Protein AF-A0A2T4H0Y8-F1 (afdb_monomer)

Structure (mmCIF, N/CA/C/O backbone):
data_AF-A0A2T4H0Y8-F1
#
_entry.id   AF-A0A2T4H0Y8-F1
#
loop_
_atom_site.group_PDB
_atom_site.id
_atom_site.type_symbol
_atom_site.label_atom_id
_atom_site.label_alt_id
_atom_site.label_comp_id
_atom_site.label_asym_id
_atom_site.label_entity_id
_atom_site.label_seq_id
_atom_site.pdbx_PDB_ins_code
_atom_site.Cartn_x
_atom_site.Cartn_y
_atom_site.Cartn_z
_atom_site.occupancy
_atom_site.B_iso_or_equiv
_atom_site.auth_seq_id
_atom_site.auth_comp_id
_atom_site.auth_asym_id
_atom_site.auth_atom_id
_atom_site.pdbx_PDB_model_num
ATOM 1 N N . MET A 1 1 ? 7.818 4.164 44.389 1.00 41.69 1 MET A N 1
ATOM 2 C CA . MET A 1 1 ? 7.082 3.560 43.259 1.00 41.69 1 MET A CA 1
ATOM 3 C C . MET A 1 1 ? 6.136 4.620 42.720 1.00 41.69 1 MET A C 1
ATOM 5 O O . MET A 1 1 ? 5.140 4.908 43.368 1.00 41.69 1 MET A O 1
ATOM 9 N N . GLY A 1 2 ? 6.519 5.313 41.645 1.00 45.88 2 GLY A N 1
ATOM 10 C CA . GLY A 1 2 ? 5.686 6.365 41.057 1.00 45.88 2 GLY A CA 1
ATOM 11 C C . GLY A 1 2 ? 4.469 5.745 40.381 1.00 45.88 2 GLY A C 1
ATOM 12 O O . GLY A 1 2 ? 4.620 4.777 39.638 1.00 45.88 2 GLY A O 1
ATOM 13 N N . ALA A 1 3 ? 3.278 6.266 40.668 1.00 56.03 3 ALA A N 1
ATOM 14 C CA . ALA A 1 3 ? 2.069 5.882 39.960 1.00 56.03 3 ALA A CA 1
ATOM 15 C C . ALA A 1 3 ? 2.272 6.167 38.467 1.00 56.03 3 ALA A C 1
ATOM 17 O O . ALA A 1 3 ? 2.502 7.310 38.069 1.00 56.03 3 ALA A O 1
ATOM 18 N N . ILE A 1 4 ? 2.233 5.118 37.647 1.00 61.09 4 ILE A N 1
ATOM 19 C CA . ILE A 1 4 ? 2.130 5.257 36.199 1.00 61.09 4 ILE A CA 1
ATOM 20 C C . ILE A 1 4 ? 0.728 5.811 35.965 1.00 61.09 4 ILE A C 1
ATOM 22 O O . ILE A 1 4 ? -0.255 5.076 36.023 1.00 61.09 4 ILE A O 1
ATOM 26 N N . PHE A 1 5 ? 0.616 7.126 35.807 1.00 58.59 5 PHE A N 1
ATOM 27 C CA . PHE A 1 5 ? -0.639 7.735 35.405 1.00 58.59 5 PHE A CA 1
ATOM 28 C C . PHE A 1 5 ? -0.897 7.337 33.953 1.00 58.59 5 PHE A C 1
ATOM 30 O O . PHE A 1 5 ? -0.255 7.842 33.033 1.00 58.59 5 PHE A O 1
ATOM 37 N N . ASP A 1 6 ? -1.828 6.408 33.757 1.00 67.25 6 ASP A N 1
ATOM 38 C CA . ASP A 1 6 ? -2.374 6.058 32.451 1.00 67.25 6 ASP A CA 1
ATOM 39 C C . ASP A 1 6 ? -3.293 7.185 31.953 1.00 67.25 6 ASP A C 1
ATOM 41 O O . ASP A 1 6 ? -4.518 7.095 31.926 1.00 67.25 6 ASP A O 1
ATOM 45 N N . VAL A 1 7 ? -2.679 8.314 31.604 1.00 65.38 7 VAL A N 1
ATOM 46 C CA . VAL A 1 7 ? -3.365 9.454 30.981 1.00 65.38 7 VAL A CA 1
ATOM 47 C C . VAL A 1 7 ? -3.701 9.185 29.509 1.00 65.38 7 VAL A C 1
ATOM 49 O O . VAL A 1 7 ? -4.411 9.971 28.886 1.00 65.38 7 VAL A O 1
ATOM 52 N N . GLY A 1 8 ? -3.173 8.097 28.938 1.00 74.38 8 GLY A N 1
ATOM 53 C CA . GLY A 1 8 ? -3.221 7.808 27.509 1.00 74.38 8 GLY A CA 1
ATOM 54 C C . GLY A 1 8 ? -4.394 6.930 27.085 1.00 74.38 8 GLY A C 1
ATOM 55 O O . GLY A 1 8 ? -4.950 7.175 26.015 1.00 74.38 8 GLY A O 1
ATOM 56 N N . SER A 1 9 ? -4.798 5.946 27.892 1.00 78.94 9 SER A N 1
ATOM 57 C CA . SER A 1 9 ? -5.834 4.972 27.507 1.00 78.94 9 SER A CA 1
ATOM 58 C C . SER A 1 9 ? -7.204 5.596 27.238 1.00 78.94 9 SER A C 1
ATOM 60 O O . SER A 1 9 ? -7.913 5.156 26.337 1.00 78.94 9 SER A O 1
ATOM 62 N N . ASN A 1 10 ? -7.542 6.682 27.938 1.00 85.88 10 ASN A N 1
ATOM 63 C CA . ASN A 1 10 ? -8.785 7.436 27.737 1.00 85.88 10 ASN A CA 1
ATOM 64 C C . ASN A 1 10 ? -8.719 8.442 26.568 1.00 85.88 10 ASN A C 1
ATOM 66 O O . ASN A 1 10 ? -9.665 9.197 26.332 1.00 85.88 10 ASN A O 1
ATOM 70 N N . SER A 1 11 ? -7.602 8.500 25.836 1.00 94.44 11 SER A N 1
ATOM 71 C CA . SER A 1 11 ? -7.446 9.391 24.686 1.00 94.44 11 SER A CA 1
ATOM 72 C C . SER A 1 11 ? -8.374 9.005 23.534 1.00 94.44 11 SER A C 1
ATOM 74 O O . SER A 1 11 ? -8.597 7.829 23.249 1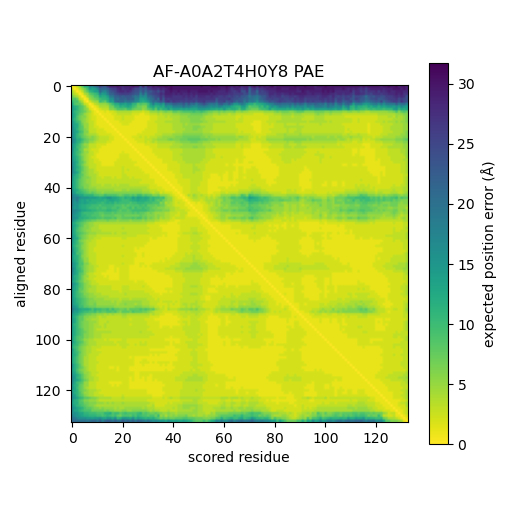.00 94.44 11 SER A O 1
ATOM 76 N N . LYS A 1 12 ? -8.808 10.006 22.753 1.00 95.62 12 LYS A N 1
ATOM 77 C CA . LYS A 1 12 ? -9.502 9.773 21.473 1.00 95.62 12 LYS A CA 1
ATOM 78 C C . LYS A 1 12 ? -8.686 8.907 20.508 1.00 95.62 12 LYS A C 1
ATOM 80 O O . LYS A 1 12 ? -9.271 8.326 19.606 1.00 95.62 12 LYS A O 1
ATOM 85 N N . LEU A 1 13 ? -7.363 8.808 20.676 1.00 95.69 13 LEU A N 1
ATOM 86 C CA . LEU A 1 13 ? -6.518 7.939 19.852 1.00 95.69 13 LEU A CA 1
ATOM 87 C C . LEU A 1 13 ? -6.963 6.472 19.877 1.00 95.69 13 LEU A C 1
ATOM 89 O O . LEU A 1 13 ? -6.861 5.805 18.851 1.00 95.69 13 LEU A O 1
ATOM 93 N N . PHE A 1 14 ? -7.489 5.993 21.006 1.00 95.44 14 PHE A N 1
ATOM 94 C CA . PHE A 1 14 ? -7.898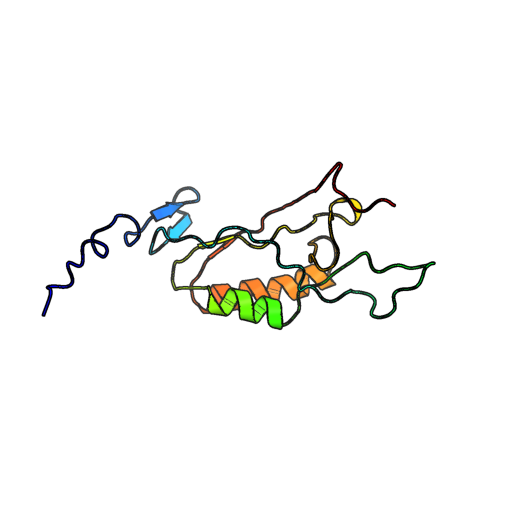 4.598 21.197 1.00 95.44 14 PHE A CA 1
ATOM 95 C C . PHE A 1 14 ? -9.413 4.389 21.082 1.00 95.44 14 PHE A C 1
ATOM 97 O O . PHE A 1 14 ? -9.918 3.337 21.459 1.00 95.44 14 PHE A O 1
ATOM 104 N N . THR A 1 15 ? -10.149 5.376 20.561 1.00 96.69 15 THR A N 1
ATOM 105 C CA . THR A 1 15 ? -11.585 5.235 20.294 1.00 96.69 15 THR A CA 1
ATOM 106 C C . THR A 1 15 ? -11.853 4.977 18.811 1.00 96.69 15 THR A C 1
ATOM 108 O O . THR A 1 15 ? -11.076 5.438 17.964 1.00 96.69 15 THR A O 1
ATOM 111 N N . PRO A 1 16 ? -12.965 4.301 18.471 1.00 97.56 16 PRO A N 1
ATOM 112 C CA . PRO A 1 16 ? -13.340 4.066 17.085 1.00 97.56 16 PRO A CA 1
ATOM 113 C C . PRO A 1 16 ? -13.504 5.344 16.251 1.00 97.56 16 PRO A C 1
ATOM 115 O O . PRO A 1 16 ? -13.763 6.441 16.772 1.00 97.56 16 PRO A O 1
ATOM 118 N N . LEU A 1 17 ? -13.360 5.182 14.936 1.00 98.06 17 LEU A N 1
ATOM 119 C CA . LEU A 1 17 ? -13.576 6.226 13.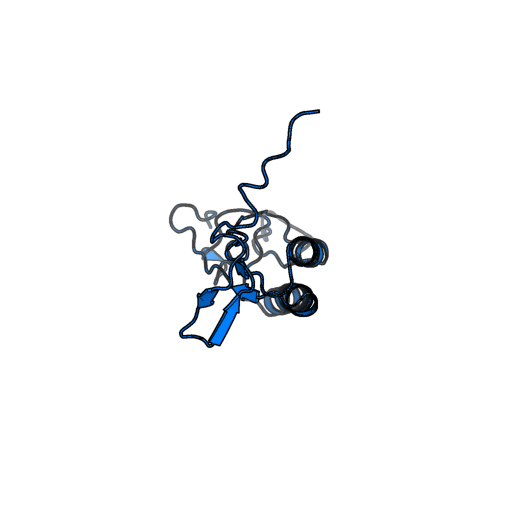940 1.00 98.06 17 LEU A CA 1
ATOM 120 C C . LEU A 1 17 ? -14.160 5.625 12.660 1.00 98.06 17 LEU A C 1
ATOM 122 O O . LEU A 1 17 ? -13.524 4.797 12.008 1.00 98.06 17 LEU A O 1
ATOM 126 N N . ASP A 1 18 ? -15.330 6.114 12.268 1.00 98.25 18 ASP A N 1
ATOM 127 C CA . ASP A 1 18 ? -15.926 5.789 10.978 1.00 98.25 18 ASP A CA 1
ATOM 128 C C . ASP A 1 18 ? -15.353 6.695 9.890 1.00 98.25 18 ASP A C 1
ATOM 130 O O . ASP A 1 18 ? -15.310 7.920 10.032 1.00 98.25 18 ASP A O 1
ATOM 134 N N . ILE A 1 19 ? -14.928 6.092 8.783 1.00 97.88 19 ILE A N 1
ATOM 135 C CA . ILE A 1 19 ? -14.456 6.803 7.591 1.00 97.88 19 ILE A CA 1
ATOM 136 C C . ILE A 1 19 ? -15.195 6.297 6.347 1.00 97.88 19 ILE A C 1
ATOM 138 O O . ILE A 1 19 ? -16.032 5.395 6.419 1.00 97.88 19 ILE A O 1
ATOM 142 N N . ALA A 1 20 ? -14.904 6.896 5.187 1.00 96.25 20 ALA A N 1
ATOM 143 C CA . ALA A 1 20 ? -15.493 6.501 3.904 1.00 96.25 20 ALA A CA 1
ATOM 144 C C . ALA A 1 20 ? -17.037 6.461 3.938 1.00 96.25 20 ALA A C 1
ATOM 146 O O . ALA A 1 20 ? -17.657 5.517 3.447 1.00 96.25 20 ALA A O 1
ATOM 147 N N . ASN A 1 21 ? -17.652 7.486 4.543 1.00 96.31 21 ASN A N 1
ATOM 148 C CA . ASN A 1 21 ? -19.101 7.592 4.754 1.00 96.31 21 ASN A CA 1
ATOM 149 C C . ASN A 1 21 ? -19.694 6.392 5.518 1.00 96.31 21 ASN A C 1
ATOM 151 O O . ASN A 1 21 ? -20.756 5.891 5.159 1.00 96.31 21 ASN A O 1
ATOM 155 N N . GLY A 1 22 ? -18.983 5.909 6.542 1.00 95.19 22 GLY A N 1
ATOM 156 C CA . GLY A 1 22 ? -19.440 4.818 7.405 1.00 95.19 22 GLY A CA 1
ATOM 157 C C . GLY A 1 22 ? -19.243 3.419 6.825 1.00 95.19 22 GLY A C 1
ATOM 158 O O . GLY A 1 22 ? -19.778 2.468 7.372 1.00 95.19 22 GLY A O 1
ATOM 159 N N . LYS A 1 23 ? -18.499 3.268 5.722 1.00 97.06 23 LYS A N 1
ATOM 160 C CA . LYS A 1 23 ? -18.205 1.949 5.129 1.00 97.06 23 LYS A CA 1
ATOM 161 C C . LYS A 1 23 ? -16.996 1.258 5.753 1.00 97.06 23 LYS A C 1
ATOM 163 O O . LYS A 1 23 ? -16.829 0.056 5.582 1.00 97.06 23 LYS A O 1
ATOM 168 N N . ILE A 1 24 ? -16.131 2.023 6.413 1.00 98.12 24 ILE A N 1
ATOM 169 C CA . ILE A 1 24 ? -14.947 1.513 7.102 1.00 98.12 24 ILE A CA 1
ATOM 170 C C . ILE A 1 24 ? -15.031 1.969 8.553 1.00 98.12 24 ILE A C 1
ATOM 172 O O . ILE A 1 24 ? -15.069 3.170 8.828 1.00 98.12 24 ILE A O 1
ATOM 176 N N . HIS A 1 25 ? -15.025 0.993 9.455 1.00 98.12 25 HIS A N 1
ATOM 177 C CA . HIS A 1 25 ? -15.109 1.190 10.896 1.00 98.12 25 HIS A CA 1
ATOM 178 C C . HIS A 1 25 ? -13.744 0.893 11.515 1.00 98.12 25 HIS A C 1
ATOM 180 O O . HIS A 1 25 ? -13.369 -0.273 11.677 1.00 98.12 25 HIS A O 1
ATOM 186 N N . LEU A 1 26 ? -12.975 1.938 11.826 1.00 98.69 26 LEU A N 1
ATOM 187 C CA . LEU A 1 26 ? -11.683 1.777 12.485 1.00 98.69 26 LEU A CA 1
ATOM 188 C C . LEU A 1 26 ? -11.882 1.577 13.988 1.00 98.69 26 LEU A C 1
ATOM 190 O O . LEU A 1 26 ? -12.687 2.276 14.602 1.00 98.69 26 LEU A O 1
ATOM 194 N N . LYS A 1 27 ? -11.113 0.672 14.600 1.00 98.44 27 LYS A N 1
ATOM 195 C CA . LYS A 1 27 ? -11.148 0.415 16.054 1.00 98.44 27 LYS A CA 1
ATOM 196 C C . LYS A 1 27 ? -10.332 1.425 16.863 1.00 98.44 27 LYS A C 1
ATOM 198 O O . LYS A 1 27 ? -10.555 1.570 18.060 1.00 98.44 27 LYS A O 1
ATOM 203 N N . HIS A 1 28 ? -9.419 2.143 16.213 1.00 97.56 28 HIS A N 1
ATOM 204 C CA . HIS A 1 28 ? -8.605 3.203 16.804 1.00 97.56 28 HIS A CA 1
ATOM 205 C C . HIS A 1 28 ? -8.200 4.238 15.747 1.00 97.56 28 HIS A C 1
ATOM 207 O O . HIS A 1 28 ? -8.327 4.012 14.545 1.00 97.56 28 HIS A O 1
ATOM 213 N N . ARG A 1 29 ? -7.641 5.368 16.187 1.00 98.00 29 ARG A N 1
ATOM 214 C CA . ARG A 1 29 ? -7.233 6.497 15.326 1.00 98.00 29 ARG A CA 1
ATOM 215 C C . ARG A 1 29 ? -5.730 6.566 15.067 1.00 98.00 29 ARG A C 1
ATOM 217 O O . ARG A 1 29 ? -5.237 7.568 14.561 1.00 98.00 29 ARG A O 1
ATOM 224 N N . ILE A 1 30 ? -4.997 5.521 15.438 1.00 97.56 30 ILE A N 1
ATOM 225 C CA . ILE A 1 30 ? -3.580 5.364 15.103 1.00 97.56 30 ILE A CA 1
ATOM 226 C C . ILE A 1 30 ? -3.489 4.828 13.672 1.00 97.56 30 ILE A C 1
ATOM 228 O O . ILE A 1 30 ? -3.979 3.735 13.395 1.00 97.56 30 ILE A O 1
ATOM 232 N N . ILE A 1 31 ? -2.893 5.614 12.775 1.00 98.31 31 ILE A N 1
ATOM 233 C CA . ILE A 1 31 ? -2.816 5.327 11.338 1.00 98.31 31 ILE A CA 1
ATOM 234 C C . ILE A 1 31 ? -1.349 5.191 10.937 1.00 98.31 31 ILE A C 1
ATOM 236 O O . ILE A 1 31 ? -0.531 6.045 11.286 1.00 98.31 31 ILE A O 1
ATOM 240 N N . HIS A 1 32 ? -1.012 4.148 10.178 1.00 98.75 32 HIS A N 1
ATOM 241 C CA . HIS A 1 32 ? 0.319 4.031 9.580 1.00 98.75 32 HIS A CA 1
ATOM 242 C C . HIS A 1 32 ? 0.391 4.925 8.341 1.00 98.75 32 HIS A C 1
ATOM 244 O O . HIS A 1 32 ? -0.253 4.648 7.329 1.00 98.75 32 HIS A O 1
ATOM 250 N N . ALA A 1 33 ? 1.136 6.024 8.450 1.00 98.81 33 ALA A N 1
ATOM 251 C CA . ALA A 1 33 ? 1.332 6.984 7.369 1.00 98.81 33 ALA A CA 1
ATOM 252 C C . ALA A 1 33 ? 2.012 6.338 6.140 1.00 98.81 33 ALA A C 1
ATOM 254 O O . ALA A 1 33 ? 2.715 5.333 6.288 1.00 98.81 33 ALA A O 1
ATOM 255 N N . PRO A 1 34 ? 1.861 6.924 4.938 1.00 98.56 34 PRO A N 1
ATOM 256 C CA . PRO A 1 34 ? 2.593 6.469 3.764 1.00 98.56 34 PRO A CA 1
ATOM 257 C C . PRO A 1 34 ? 4.092 6.735 3.928 1.00 98.56 34 PRO A C 1
ATOM 259 O O . PRO A 1 34 ? 4.510 7.869 4.166 1.00 98.56 34 PRO A O 1
ATOM 262 N N . LEU A 1 35 ? 4.909 5.688 3.812 1.00 98.56 35 LEU A N 1
ATOM 263 C CA . LEU A 1 35 ? 6.353 5.753 4.049 1.00 98.56 35 LEU A CA 1
ATOM 264 C C . LEU A 1 35 ? 7.097 4.976 2.966 1.00 98.56 35 LEU A C 1
ATOM 266 O O . LEU A 1 35 ? 7.201 3.757 3.061 1.00 98.56 35 LEU A O 1
ATOM 270 N N . THR A 1 36 ? 7.649 5.666 1.969 1.00 98.06 36 THR A N 1
ATOM 271 C CA . THR A 1 36 ? 8.480 5.045 0.928 1.00 98.06 36 THR A CA 1
ATOM 272 C C . THR A 1 36 ? 9.671 4.313 1.530 1.00 98.06 36 THR A C 1
ATOM 274 O O . THR A 1 36 ? 10.444 4.891 2.300 1.00 98.06 36 THR A O 1
ATOM 277 N N . ARG A 1 37 ? 9.819 3.021 1.200 1.00 98.12 37 ARG A N 1
ATOM 278 C CA . ARG A 1 37 ? 10.900 2.192 1.739 1.00 98.12 37 ARG A CA 1
ATOM 279 C C . ARG A 1 37 ? 11.918 1.768 0.680 1.00 98.12 37 ARG A C 1
ATOM 281 O O . ARG A 1 37 ? 13.026 1.461 1.082 1.00 98.12 37 ARG A O 1
ATOM 288 N N . ASN A 1 38 ? 11.659 1.768 -0.619 1.00 97.38 38 ASN A N 1
ATOM 289 C CA . ASN A 1 38 ? 12.658 1.313 -1.609 1.00 97.38 38 ASN A CA 1
ATOM 290 C C . ASN A 1 38 ? 13.062 -0.169 -1.420 1.00 97.38 38 ASN A C 1
ATOM 292 O O . ASN A 1 38 ? 14.243 -0.507 -1.477 1.00 97.38 38 ASN A O 1
ATOM 296 N N . ARG A 1 39 ? 12.108 -1.053 -1.087 1.00 98.06 39 ARG A N 1
ATOM 297 C CA . ARG A 1 39 ? 12.361 -2.492 -0.822 1.00 98.06 39 ARG A CA 1
ATOM 298 C C . ARG A 1 39 ? 11.843 -3.423 -1.928 1.00 98.06 39 ARG A C 1
ATOM 300 O O . ARG A 1 39 ? 11.891 -4.639 -1.762 1.00 98.06 39 ARG A O 1
ATOM 307 N N . GLY A 1 40 ? 11.344 -2.874 -3.032 1.00 97.50 40 GLY A N 1
ATOM 308 C CA . GLY A 1 40 ? 10.874 -3.640 -4.179 1.00 97.50 40 GLY A CA 1
ATOM 309 C C . GLY A 1 40 ? 12.007 -4.369 -4.892 1.00 97.50 40 GLY A C 1
ATOM 310 O O . GLY A 1 40 ? 13.117 -3.850 -5.025 1.00 97.50 40 GLY A O 1
ATOM 311 N N . THR A 1 41 ? 11.708 -5.566 -5.384 1.00 97.00 41 THR A N 1
ATOM 312 C CA . THR A 1 41 ? 12.625 -6.335 -6.233 1.00 97.00 41 THR A CA 1
ATOM 313 C C . THR A 1 41 ? 12.510 -5.814 -7.665 1.00 97.00 41 THR A C 1
ATOM 315 O O . THR A 1 41 ? 11.391 -5.539 -8.097 1.00 97.00 41 THR A O 1
ATOM 318 N N . PRO A 1 42 ? 13.607 -5.637 -8.418 1.00 95.88 42 PRO A N 1
ATOM 319 C CA . PRO A 1 42 ? 13.496 -5.253 -9.819 1.00 95.88 42 PRO A CA 1
ATOM 320 C C . PRO A 1 42 ? 12.781 -6.348 -10.626 1.00 95.88 42 PRO A C 1
ATOM 322 O O . PRO A 1 42 ? 12.985 -7.534 -10.377 1.00 95.88 42 PRO A O 1
ATOM 325 N N . LEU A 1 43 ? 11.943 -5.953 -11.588 1.00 93.31 43 LEU A N 1
ATOM 326 C CA . LEU A 1 43 ? 11.252 -6.908 -12.465 1.00 93.31 43 LEU A CA 1
ATOM 327 C C . LEU A 1 43 ? 12.249 -7.682 -13.340 1.00 93.31 43 LEU A C 1
ATOM 329 O O . LEU A 1 43 ? 12.089 -8.883 -13.539 1.00 93.31 43 LEU A O 1
ATOM 333 N N . ASN A 1 44 ? 13.283 -6.996 -13.832 1.00 89.19 44 ASN A N 1
ATOM 334 C CA . ASN A 1 44 ? 14.408 -7.621 -14.510 1.00 89.19 44 ASN A CA 1
ATOM 335 C C . ASN A 1 44 ? 15.586 -7.767 -13.521 1.00 89.19 44 ASN A C 1
ATOM 337 O O . ASN A 1 44 ? 16.047 -6.765 -12.970 1.00 89.19 44 ASN A O 1
ATOM 341 N N . PRO A 1 45 ? 16.088 -8.982 -13.248 1.00 84.81 45 PRO A N 1
ATOM 342 C CA . PRO A 1 45 ? 17.253 -9.157 -12.383 1.00 84.81 45 PRO A CA 1
ATOM 343 C C . PRO A 1 45 ? 18.541 -8.582 -12.994 1.00 84.81 45 PRO A C 1
ATOM 345 O O . PRO A 1 45 ? 19.443 -8.200 -12.250 1.00 84.81 45 PRO A O 1
ATOM 348 N N . GLU A 1 46 ? 18.623 -8.475 -14.322 1.00 88.75 46 GLU A N 1
ATOM 349 C CA . GLU A 1 46 ? 19.792 -7.961 -15.033 1.00 88.75 46 GLU A CA 1
ATOM 350 C C . GLU A 1 46 ? 19.577 -6.511 -15.470 1.00 88.75 46 GLU A C 1
ATOM 352 O O . GLU A 1 46 ? 18.825 -6.221 -16.399 1.00 88.75 46 GLU A O 1
ATOM 357 N N . SER A 1 47 ? 20.279 -5.589 -14.811 1.00 88.94 47 SER A N 1
ATOM 358 C CA . SER A 1 47 ? 20.346 -4.194 -15.245 1.00 88.94 47 SER A CA 1
ATOM 359 C C . SER A 1 47 ? 21.555 -4.005 -16.154 1.00 88.94 47 SER A C 1
ATOM 361 O O . SER A 1 47 ? 22.689 -4.190 -15.713 1.00 88.94 47 SER A O 1
ATOM 363 N N . THR A 1 48 ? 21.326 -3.575 -17.390 1.00 90.38 48 THR A N 1
ATOM 364 C CA . THR A 1 48 ? 22.386 -3.186 -18.338 1.00 90.38 48 THR A CA 1
ATOM 365 C C . THR A 1 48 ? 22.281 -1.692 -18.660 1.00 90.38 48 THR A C 1
ATOM 367 O O . THR A 1 48 ? 21.238 -1.093 -18.382 1.00 90.38 48 THR A O 1
ATOM 370 N N . PRO A 1 49 ? 23.325 -1.051 -19.216 1.00 88.62 49 PRO A N 1
ATOM 371 C CA . PRO A 1 49 ? 23.209 0.315 -19.727 1.00 88.62 49 PRO A CA 1
ATOM 372 C C . PRO A 1 49 ? 22.097 0.473 -20.778 1.00 88.62 49 PRO A C 1
ATOM 374 O O . PRO A 1 49 ? 21.434 1.506 -20.814 1.00 88.62 49 PRO A O 1
ATOM 377 N N . GLU A 1 50 ? 21.861 -0.554 -21.597 1.00 89.19 50 GLU A N 1
ATOM 378 C CA . GLU A 1 50 ? 20.860 -0.561 -22.670 1.00 89.19 50 GLU A CA 1
ATOM 379 C C . GLU A 1 50 ? 19.443 -0.852 -22.155 1.00 89.19 50 GLU A C 1
ATOM 381 O O . GLU A 1 50 ? 18.461 -0.406 -22.747 1.00 89.19 50 GLU A O 1
ATOM 386 N N . ASN A 1 51 ? 19.328 -1.593 -21.050 1.00 85.62 51 ASN A N 1
ATOM 387 C CA . ASN A 1 51 ? 18.066 -1.929 -20.399 1.00 85.62 51 ASN A CA 1
ATOM 388 C C . ASN A 1 51 ? 18.200 -1.783 -18.872 1.00 85.62 51 ASN A C 1
ATOM 390 O O . ASN A 1 51 ? 18.362 -2.782 -18.158 1.00 85.62 51 ASN A O 1
ATOM 394 N N . PRO A 1 52 ? 18.190 -0.542 -18.353 1.00 88.00 52 PRO A N 1
ATOM 395 C CA . PRO A 1 52 ? 18.349 -0.306 -16.929 1.00 88.00 52 PRO A CA 1
ATOM 396 C C . PRO A 1 52 ? 17.097 -0.725 -16.155 1.00 88.00 52 PRO A C 1
ATOM 398 O O . PRO A 1 52 ? 15.967 -0.629 -16.639 1.00 88.00 52 PRO A O 1
ATOM 401 N N . ASN A 1 53 ? 17.279 -1.116 -14.895 1.00 90.62 53 ASN A N 1
ATOM 402 C CA . ASN A 1 53 ? 16.155 -1.409 -14.013 1.00 90.62 53 ASN A CA 1
ATOM 403 C C . ASN A 1 53 ? 15.329 -0.155 -13.717 1.00 90.62 53 ASN A C 1
ATOM 405 O O . ASN A 1 53 ? 15.767 0.749 -13.006 1.00 90.62 53 ASN A O 1
ATOM 409 N N . ARG A 1 54 ? 14.101 -0.141 -14.242 1.00 91.31 54 ARG A N 1
ATOM 410 C CA . ARG A 1 54 ? 13.130 0.952 -14.073 1.00 91.31 54 ARG A CA 1
ATOM 411 C C . ARG A 1 54 ? 11.775 0.506 -13.523 1.00 91.31 54 ARG A C 1
ATOM 413 O O . ARG A 1 54 ? 10.858 1.312 -13.402 1.00 91.31 54 ARG A O 1
ATOM 420 N N . VAL A 1 55 ? 11.639 -0.775 -13.197 1.00 95.06 55 VAL A N 1
ATOM 421 C CA . VAL A 1 55 ? 10.397 -1.366 -12.698 1.00 95.06 55 VAL A CA 1
ATOM 422 C C . VAL A 1 55 ? 10.708 -2.233 -11.493 1.00 95.06 55 VAL A C 1
ATOM 424 O O . VAL A 1 55 ? 11.608 -3.070 -11.540 1.00 95.06 55 VAL A O 1
ATOM 427 N N . TRP A 1 56 ? 9.922 -2.059 -10.433 1.00 97.12 56 TRP A N 1
ATOM 428 C CA . TRP A 1 56 ? 10.033 -2.822 -9.197 1.00 97.12 56 TRP A CA 1
ATOM 429 C C . TRP A 1 56 ? 8.684 -3.435 -8.836 1.00 97.12 56 TRP A C 1
ATOM 431 O O . TRP A 1 56 ? 7.632 -2.849 -9.116 1.00 97.12 56 TRP A O 1
ATOM 441 N N . ILE A 1 57 ? 8.733 -4.611 -8.219 1.00 98.00 57 ILE A N 1
ATOM 442 C CA . ILE A 1 57 ? 7.582 -5.400 -7.782 1.00 98.00 57 ILE A CA 1
ATOM 443 C C . ILE A 1 57 ? 7.619 -5.598 -6.258 1.00 98.00 57 ILE A C 1
ATOM 445 O O . ILE A 1 57 ? 8.709 -5.703 -5.678 1.00 98.00 57 ILE A O 1
ATOM 449 N N . PRO A 1 58 ? 6.457 -5.657 -5.580 1.00 98.38 58 PRO A N 1
ATOM 450 C CA . PRO A 1 58 ? 6.410 -6.031 -4.172 1.00 98.38 58 PRO A CA 1
ATOM 451 C C . PRO A 1 58 ? 6.876 -7.477 -3.984 1.00 98.38 58 PRO A C 1
ATOM 453 O O . PRO A 1 58 ? 6.474 -8.367 -4.733 1.00 98.38 58 PRO A O 1
ATOM 456 N N . ASN A 1 59 ? 7.703 -7.715 -2.971 1.00 97.88 59 ASN A N 1
ATOM 457 C CA . ASN A 1 59 ? 8.191 -9.041 -2.591 1.00 97.88 59 ASN A CA 1
ATOM 458 C C . ASN A 1 59 ? 7.616 -9.468 -1.231 1.00 97.88 59 ASN A C 1
ATOM 460 O O . ASN A 1 59 ? 6.885 -8.717 -0.579 1.00 97.88 59 ASN A O 1
ATOM 464 N N . ASP A 1 60 ? 7.954 -10.678 -0.791 1.00 98.44 60 ASP A N 1
ATOM 465 C CA . ASP A 1 60 ? 7.404 -11.236 0.448 1.00 98.44 60 ASP A CA 1
ATOM 466 C C . ASP A 1 60 ? 7.836 -10.437 1.698 1.00 98.44 60 ASP A C 1
ATOM 468 O O . ASP A 1 60 ? 7.061 -10.329 2.647 1.00 98.44 60 ASP A O 1
ATOM 472 N N . LEU A 1 61 ? 9.000 -9.768 1.669 1.00 98.69 61 LEU A N 1
ATOM 473 C CA . LEU A 1 61 ? 9.433 -8.856 2.737 1.00 98.69 61 LEU A CA 1
ATOM 474 C C . LEU A 1 61 ? 8.487 -7.654 2.885 1.00 98.69 61 LEU A C 1
ATOM 476 O O . LEU A 1 61 ? 8.209 -7.220 4.002 1.00 98.69 61 LEU A O 1
ATOM 480 N N . ILE A 1 62 ? 7.984 -7.099 1.778 1.00 98.81 62 ILE A N 1
ATOM 481 C CA . ILE A 1 62 ? 7.016 -5.994 1.821 1.00 98.81 62 ILE A CA 1
ATOM 482 C C . ILE A 1 62 ? 5.680 -6.480 2.405 1.00 98.81 62 ILE A C 1
ATOM 484 O O . ILE A 1 62 ? 5.086 -5.784 3.231 1.00 98.81 62 ILE A O 1
ATOM 488 N N . ALA A 1 63 ? 5.227 -7.685 2.043 1.00 98.81 63 ALA A N 1
ATOM 489 C CA . ALA A 1 63 ? 4.020 -8.276 2.625 1.00 98.81 63 ALA A CA 1
ATOM 490 C C . ALA A 1 63 ? 4.168 -8.507 4.139 1.00 98.81 63 ALA A C 1
ATOM 492 O O . ALA A 1 63 ? 3.287 -8.124 4.912 1.00 98.81 63 ALA A O 1
ATOM 493 N N . GLU A 1 64 ? 5.306 -9.050 4.577 1.00 98.88 64 GLU A N 1
ATOM 494 C CA . GLU A 1 64 ? 5.623 -9.210 5.997 1.00 98.88 64 GLU A CA 1
ATOM 495 C C . GLU A 1 64 ? 5.664 -7.858 6.726 1.00 98.88 64 GLU A C 1
ATOM 497 O O . GLU A 1 64 ? 5.044 -7.700 7.780 1.00 98.88 64 GLU A O 1
ATOM 502 N N . TYR A 1 65 ? 6.326 -6.854 6.143 1.00 98.88 65 TYR A N 1
ATOM 503 C CA . TYR A 1 65 ? 6.449 -5.512 6.713 1.00 98.88 65 TYR A CA 1
ATOM 504 C C . TYR A 1 65 ? 5.091 -4.876 7.040 1.00 98.88 65 TYR A C 1
ATOM 506 O O . TYR A 1 65 ? 4.932 -4.287 8.119 1.00 98.88 65 TYR A O 1
ATOM 514 N N . TYR A 1 66 ? 4.128 -4.987 6.120 1.00 98.94 66 TYR A N 1
ATOM 515 C CA . TYR A 1 66 ? 2.775 -4.469 6.316 1.00 98.94 66 TYR A CA 1
ATOM 516 C C . TYR A 1 66 ? 1.955 -5.333 7.274 1.00 98.94 66 TYR A C 1
ATOM 518 O O . TYR A 1 66 ? 1.278 -4.781 8.139 1.00 98.94 66 TYR A O 1
ATOM 526 N N . SER A 1 67 ? 2.072 -6.662 7.199 1.00 98.81 67 SER A N 1
ATOM 527 C CA . SER A 1 67 ? 1.405 -7.587 8.128 1.00 98.81 67 SER A CA 1
ATOM 528 C C . SER A 1 67 ? 1.788 -7.327 9.587 1.00 98.81 67 SER A C 1
ATOM 530 O O . SER A 1 67 ? 0.924 -7.267 10.458 1.00 98.81 67 SER A O 1
ATOM 532 N N . GLN A 1 68 ? 3.075 -7.088 9.859 1.00 98.81 68 GLN A N 1
ATOM 533 C CA . GLN A 1 68 ? 3.579 -6.772 11.201 1.00 98.81 68 GLN A CA 1
ATOM 534 C C . GLN A 1 68 ? 3.017 -5.457 11.773 1.00 98.81 68 GLN A C 1
ATOM 536 O O . GLN A 1 68 ? 3.043 -5.259 12.985 1.00 98.81 68 GLN A O 1
ATOM 541 N N . ARG A 1 69 ? 2.540 -4.544 10.917 1.00 98.75 69 ARG A N 1
ATOM 542 C CA . ARG A 1 69 ? 1.963 -3.242 11.304 1.00 98.75 69 ARG A CA 1
ATOM 543 C C . ARG A 1 69 ? 0.443 -3.233 11.294 1.00 98.75 69 ARG A C 1
ATOM 545 O O . ARG A 1 69 ? -0.152 -2.278 11.785 1.00 98.75 69 ARG A O 1
ATOM 552 N N . ALA A 1 70 ? -0.174 -4.264 10.731 1.00 98.75 70 ALA A N 1
ATOM 553 C CA . ALA A 1 70 ? -1.613 -4.382 10.683 1.00 98.75 70 ALA A CA 1
ATOM 554 C C . ALA A 1 70 ? -2.147 -4.825 12.045 1.00 98.75 70 ALA A C 1
ATOM 556 O O . ALA A 1 70 ? -1.706 -5.814 12.634 1.00 98.75 70 ALA A O 1
ATOM 557 N N . THR A 1 71 ? -3.131 -4.078 12.519 1.00 98.50 71 THR A N 1
ATOM 558 C CA . THR A 1 71 ? -3.917 -4.375 13.710 1.00 98.50 71 THR A CA 1
ATOM 559 C C . TH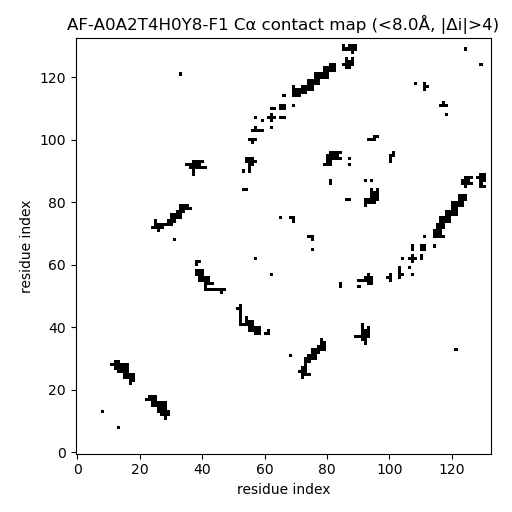R A 1 71 ? -5.379 -4.510 13.309 1.00 98.50 71 THR A C 1
ATOM 561 O O . THR A 1 71 ? -5.820 -3.947 12.305 1.00 98.50 71 THR A O 1
ATOM 564 N N . ASP A 1 72 ? -6.137 -5.253 14.106 1.00 98.44 72 ASP A N 1
ATOM 565 C CA . ASP A 1 72 ? -7.574 -5.421 13.921 1.00 98.44 72 ASP A CA 1
ATOM 566 C C . ASP A 1 72 ? -8.284 -4.055 13.953 1.00 98.44 72 ASP A C 1
ATOM 568 O O . ASP A 1 72 ? -8.190 -3.307 14.929 1.00 98.44 72 ASP A O 1
ATOM 572 N N . GLY A 1 73 ? -8.951 -3.699 12.853 1.00 98.31 73 GLY A N 1
ATOM 573 C CA . GLY A 1 73 ? -9.605 -2.409 12.658 1.00 98.31 73 GLY A CA 1
ATOM 574 C C . GLY A 1 73 ? -8.660 -1.206 12.544 1.00 98.31 73 GLY A C 1
ATOM 575 O O . GLY A 1 73 ? -9.127 -0.074 12.666 1.00 98.31 73 GLY A O 1
ATOM 576 N N . GLY A 1 74 ? -7.355 -1.406 12.344 1.00 98.56 74 GLY A N 1
ATOM 577 C CA . GLY A 1 74 ? -6.395 -0.333 12.067 1.00 98.56 74 GLY A CA 1
ATOM 578 C C . GLY A 1 74 ? -6.358 0.053 10.584 1.00 98.56 74 GLY A C 1
ATOM 579 O O . GLY A 1 74 ? -6.725 -0.745 9.726 1.00 98.56 74 GLY A O 1
ATOM 580 N N . LEU A 1 75 ? -5.891 1.266 10.265 1.00 98.88 75 LEU A N 1
ATOM 581 C CA . LEU A 1 75 ? -5.676 1.711 8.882 1.00 98.88 75 LEU A CA 1
ATOM 582 C C . LEU A 1 75 ? -4.184 1.868 8.580 1.00 98.88 75 LEU A C 1
ATOM 584 O O . LEU A 1 75 ? -3.447 2.542 9.305 1.00 98.88 75 LEU A O 1
ATOM 588 N N . ILE A 1 76 ? -3.779 1.305 7.449 1.00 98.94 76 ILE A N 1
ATOM 589 C CA . ILE A 1 76 ? -2.475 1.500 6.829 1.00 98.94 76 ILE A CA 1
ATOM 590 C C . ILE A 1 76 ? -2.647 2.286 5.529 1.00 98.94 76 ILE A C 1
ATOM 592 O O . ILE A 1 76 ? -3.538 2.009 4.731 1.00 98.94 76 ILE A O 1
ATOM 596 N N . ILE A 1 77 ? -1.757 3.239 5.280 1.00 98.88 77 ILE A N 1
ATOM 597 C CA . ILE A 1 77 ? -1.556 3.812 3.952 1.00 98.88 77 ILE A CA 1
ATOM 598 C C . ILE A 1 77 ? -0.224 3.260 3.440 1.00 98.88 77 ILE A C 1
ATOM 600 O O . ILE A 1 77 ? 0.790 3.308 4.141 1.00 98.88 77 ILE A O 1
ATOM 604 N N . SER A 1 78 ? -0.236 2.662 2.252 1.00 98.81 78 SER A N 1
ATOM 605 C CA . SER A 1 78 ? 0.959 2.094 1.627 1.00 98.81 78 SER A CA 1
ATOM 606 C C . SER A 1 78 ? 2.043 3.155 1.388 1.00 98.81 78 SER A C 1
ATOM 608 O O . SER A 1 78 ? 1.794 4.356 1.455 1.00 98.81 78 SER A O 1
ATOM 610 N N . GLU A 1 79 ? 3.249 2.723 1.024 1.00 98.69 79 GLU A N 1
ATOM 611 C CA . GLU A 1 79 ? 4.205 3.593 0.342 1.00 98.69 79 GLU A CA 1
ATOM 612 C C . GLU A 1 79 ? 3.619 4.129 -0.967 1.00 98.69 79 GLU A C 1
ATOM 614 O O . GLU A 1 79 ? 2.576 3.653 -1.419 1.00 98.69 79 GLU A O 1
ATOM 619 N N . GLY A 1 80 ? 4.275 5.127 -1.559 1.00 98.12 80 GLY A N 1
ATOM 620 C CA . GLY A 1 80 ? 3.854 5.673 -2.843 1.00 98.12 80 GLY A CA 1
ATOM 621 C C . GLY A 1 80 ? 3.903 4.605 -3.934 1.00 98.12 80 GLY A C 1
ATOM 622 O O . GLY A 1 80 ? 4.937 3.973 -4.121 1.00 98.12 80 GLY A O 1
ATOM 623 N N . LEU A 1 81 ? 2.802 4.435 -4.666 1.00 98.12 81 LEU A N 1
ATOM 624 C CA . LEU A 1 81 ? 2.711 3.560 -5.831 1.00 98.12 81 LEU A CA 1
ATOM 625 C C . LEU A 1 81 ? 2.710 4.414 -7.103 1.00 98.12 81 LEU A C 1
ATOM 627 O O . LEU A 1 81 ? 1.689 5.046 -7.406 1.00 98.12 81 LEU A O 1
ATOM 631 N N . PRO A 1 82 ? 3.814 4.426 -7.869 1.00 97.56 82 PRO A N 1
ATOM 632 C CA . PRO A 1 82 ? 3.822 4.967 -9.219 1.00 97.56 82 PRO A CA 1
ATOM 633 C C . PRO A 1 82 ? 2.744 4.305 -10.095 1.00 97.56 82 PRO A C 1
ATOM 635 O O . PRO A 1 82 ? 2.734 3.074 -10.197 1.00 97.56 82 PRO A O 1
ATOM 638 N N . PRO A 1 83 ? 1.846 5.076 -10.743 1.00 97.25 83 PRO A N 1
ATOM 639 C CA . PRO A 1 83 ? 0.827 4.546 -11.652 1.00 97.25 83 PRO A CA 1
ATOM 640 C C . PRO A 1 83 ? 1.329 4.393 -13.098 1.00 97.25 83 PRO A C 1
ATOM 642 O O . PRO A 1 83 ? 0.572 3.968 -13.963 1.00 97.25 83 PRO A O 1
ATOM 645 N N . SER A 1 84 ? 2.580 4.764 -13.381 1.00 96.12 84 SER A N 1
ATOM 646 C CA . SER A 1 84 ? 3.250 4.545 -14.665 1.00 96.12 84 SER A CA 1
ATOM 647 C C . SER A 1 84 ? 4.762 4.455 -14.465 1.00 96.12 84 SER A C 1
ATOM 649 O O . SER A 1 84 ? 5.275 4.755 -13.380 1.00 96.12 84 SER A O 1
ATOM 651 N N . LEU A 1 85 ? 5.475 4.072 -15.526 1.00 93.88 85 LEU A N 1
ATOM 652 C CA . LEU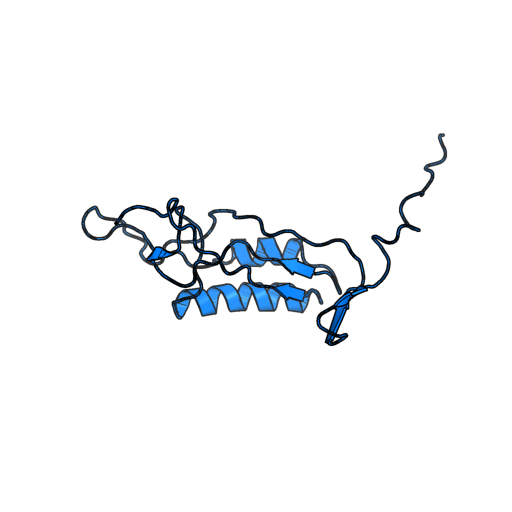 A 1 85 ? 6.936 4.024 -15.551 1.00 93.88 85 LEU A CA 1
ATOM 653 C C . LEU A 1 85 ? 7.555 5.400 -15.253 1.00 93.88 85 LEU A C 1
ATOM 655 O O . LEU A 1 85 ? 8.522 5.511 -14.503 1.00 93.88 85 LEU A O 1
ATOM 659 N N . GLU A 1 86 ? 6.955 6.453 -15.801 1.00 93.94 86 GLU A N 1
ATOM 660 C CA . GLU A 1 86 ? 7.403 7.840 -15.688 1.00 93.94 86 GLU A CA 1
ATOM 661 C C . GLU A 1 86 ? 7.098 8.441 -14.317 1.00 93.94 86 GLU A C 1
ATOM 663 O O . GLU A 1 86 ? 7.632 9.493 -13.999 1.00 93.94 86 GLU A O 1
ATOM 668 N N . GLY A 1 87 ? 6.255 7.817 -13.489 1.00 94.81 87 GLY A N 1
ATOM 669 C CA . GLY A 1 87 ? 5.857 8.385 -12.198 1.00 94.81 87 GLY A CA 1
ATOM 670 C C . GLY A 1 87 ? 6.891 8.238 -11.082 1.00 94.81 87 GLY A C 1
ATOM 671 O O . GLY A 1 87 ? 6.762 8.886 -10.037 1.00 94.81 87 GLY A O 1
ATOM 672 N N . ASN A 1 88 ? 7.899 7.385 -11.271 1.00 94.00 88 ASN A N 1
ATOM 673 C CA . ASN A 1 88 ? 8.818 7.015 -10.204 1.00 94.00 88 ASN A CA 1
ATOM 674 C C . ASN A 1 88 ? 9.998 7.996 -10.055 1.00 94.00 88 ASN A C 1
ATOM 676 O O . ASN A 1 88 ? 10.660 8.366 -11.025 1.00 94.00 88 ASN A O 1
ATOM 680 N N . GLY A 1 89 ? 10.280 8.380 -8.809 1.00 91.75 89 GLY A N 1
ATOM 681 C CA . GLY A 1 89 ? 11.385 9.261 -8.432 1.00 91.75 89 GLY A CA 1
ATOM 682 C C . GLY A 1 89 ? 12.622 8.558 -7.883 1.00 91.75 89 GLY A C 1
ATOM 683 O O . GLY A 1 89 ? 13.652 9.207 -7.732 1.00 91.75 89 GLY A O 1
ATOM 684 N N . MET A 1 90 ? 12.560 7.260 -7.560 1.00 92.69 90 MET A N 1
ATOM 685 C CA . MET A 1 90 ? 13.724 6.550 -7.017 1.00 92.69 90 MET A CA 1
ATOM 686 C C . MET A 1 90 ? 13.679 5.024 -7.213 1.00 92.69 90 MET A C 1
ATOM 688 O O . MET A 1 90 ? 12.599 4.434 -7.290 1.00 92.69 90 MET A O 1
ATOM 692 N N . PRO A 1 91 ? 14.846 4.350 -7.258 1.00 93.88 91 PRO A N 1
ATOM 693 C CA . PRO A 1 91 ? 14.902 2.895 -7.334 1.00 93.88 91 PRO A CA 1
ATOM 694 C C . PRO A 1 91 ? 14.273 2.204 -6.123 1.00 93.88 91 PRO A C 1
ATOM 696 O O . PRO A 1 91 ? 14.321 2.705 -5.000 1.00 93.88 91 PRO A O 1
ATOM 699 N N . GLY A 1 92 ? 13.737 1.006 -6.342 1.00 95.62 92 GLY A N 1
ATOM 700 C CA . GLY A 1 92 ? 13.204 0.147 -5.286 1.00 95.62 92 GLY A CA 1
ATOM 701 C C . GLY A 1 92 ? 11.753 0.430 -4.909 1.00 95.62 92 GLY A C 1
ATOM 702 O O . GLY A 1 92 ? 11.237 -0.265 -4.038 1.00 95.62 92 GLY A O 1
ATOM 703 N N . VAL A 1 93 ? 11.092 1.423 -5.510 1.00 97.19 93 VAL A N 1
ATOM 704 C CA . VAL A 1 93 ? 9.678 1.728 -5.236 1.00 97.19 93 VAL A CA 1
ATOM 705 C C . VAL A 1 93 ? 8.781 0.891 -6.152 1.00 97.19 93 VAL A C 1
ATOM 707 O O . VAL A 1 93 ? 8.834 1.081 -7.372 1.00 97.19 93 VAL A O 1
ATOM 710 N N . PRO A 1 94 ? 7.962 -0.034 -5.617 1.00 97.69 94 PRO A N 1
ATOM 711 C CA . PRO A 1 94 ? 7.050 -0.823 -6.431 1.00 97.69 94 PRO A CA 1
ATOM 712 C C . PRO A 1 94 ? 5.910 0.026 -7.006 1.00 97.69 94 PRO A C 1
ATOM 714 O O . PRO A 1 94 ? 5.232 0.745 -6.276 1.00 97.69 94 PRO A O 1
ATOM 717 N N . GLY A 1 95 ? 5.667 -0.094 -8.312 1.00 97.75 95 GLY A N 1
ATOM 718 C CA . GLY A 1 95 ? 4.538 0.554 -8.996 1.00 97.75 95 GLY A CA 1
ATOM 719 C C . GLY A 1 95 ? 3.218 -0.211 -8.870 1.00 97.75 95 GLY A C 1
ATOM 720 O O . GLY A 1 95 ? 3.128 -1.195 -8.134 1.00 97.75 95 GLY A O 1
ATOM 721 N N . ILE A 1 96 ? 2.199 0.238 -9.612 1.00 98.19 96 ILE A N 1
ATOM 722 C CA . ILE A 1 96 ? 0.886 -0.426 -9.750 1.00 98.19 96 ILE A CA 1
ATOM 723 C C . ILE A 1 96 ? 0.314 -0.325 -11.177 1.00 98.19 96 ILE A C 1
ATOM 725 O O . ILE A 1 96 ? -0.858 -0.030 -11.388 1.00 98.19 96 ILE A O 1
ATOM 729 N N . PHE A 1 97 ? 1.153 -0.549 -12.183 1.00 97.50 97 PHE A N 1
ATOM 730 C CA . PHE A 1 97 ? 0.786 -0.438 -13.601 1.00 97.50 97 PHE A CA 1
ATOM 731 C C . PHE A 1 97 ? 1.052 -1.706 -14.418 1.00 97.50 97 PHE A C 1
ATOM 733 O O . PHE A 1 97 ? 0.690 -1.760 -15.591 1.00 97.50 97 PHE A O 1
ATOM 740 N N . LEU A 1 98 ? 1.647 -2.734 -13.807 1.00 98.12 98 LEU A N 1
ATOM 741 C CA . LEU A 1 98 ? 1.896 -4.034 -14.434 1.00 98.12 98 LEU A CA 1
ATOM 742 C C . LEU A 1 98 ? 1.234 -5.189 -13.667 1.00 98.12 98 LEU A C 1
ATOM 744 O O . LEU A 1 98 ? 1.089 -5.110 -12.442 1.00 98.12 98 LEU A O 1
ATOM 748 N N . PRO A 1 99 ? 0.876 -6.294 -14.349 1.00 98.31 99 PRO A N 1
ATOM 749 C CA . PRO A 1 99 ? 0.294 -7.475 -13.712 1.00 98.31 99 PRO A CA 1
ATOM 750 C C . PRO A 1 99 ? 1.132 -8.045 -12.558 1.00 98.31 99 PRO A C 1
ATOM 752 O O . PRO A 1 99 ? 0.582 -8.402 -11.517 1.00 98.31 99 PRO A O 1
ATOM 755 N N . GLU A 1 100 ? 2.456 -8.083 -12.693 1.00 97.69 100 GLU A N 1
ATOM 756 C CA . GLU A 1 100 ? 3.380 -8.609 -11.681 1.00 97.69 100 GLU A CA 1
ATOM 757 C C . GLU A 1 100 ? 3.358 -7.754 -10.406 1.00 97.69 100 GLU A C 1
ATOM 759 O O . GLU A 1 100 ? 3.400 -8.271 -9.288 1.00 97.69 100 GLU A O 1
ATOM 764 N N . GLN A 1 101 ? 3.215 -6.435 -10.563 1.00 98.44 101 GLN A N 1
ATOM 765 C CA . GLN A 1 101 ? 3.046 -5.515 -9.439 1.00 98.44 101 GLN A CA 1
ATOM 766 C C . GLN A 1 101 ? 1.711 -5.749 -8.735 1.00 98.44 101 GLN A C 1
ATOM 768 O O . GLN A 1 101 ? 1.674 -5.818 -7.507 1.00 98.44 101 GLN A O 1
ATOM 773 N N . ILE A 1 102 ? 0.626 -5.921 -9.499 1.00 98.44 102 ILE A N 1
ATOM 774 C CA . ILE A 1 102 ? -0.7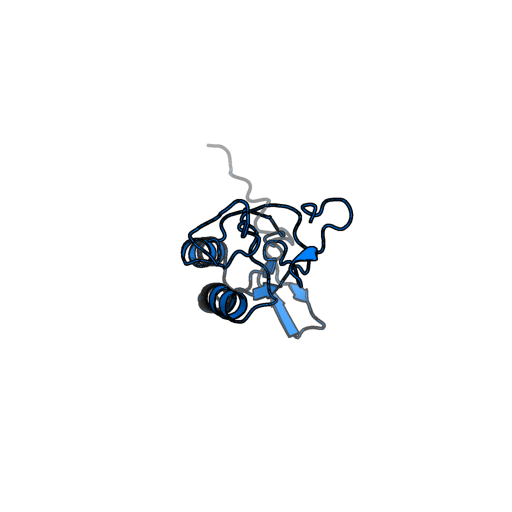11 -6.213 -8.960 1.00 98.44 102 ILE A CA 1
ATOM 775 C C . ILE A 1 102 ? -0.685 -7.511 -8.143 1.00 98.44 102 ILE A C 1
ATOM 777 O O . ILE A 1 102 ? -1.223 -7.549 -7.037 1.00 98.44 102 ILE A O 1
ATOM 781 N N . GLN A 1 103 ? -0.026 -8.560 -8.642 1.00 98.44 103 GLN A N 1
ATOM 782 C CA . GLN A 1 103 ? 0.120 -9.826 -7.918 1.00 98.44 103 GLN A CA 1
ATOM 783 C C . GLN A 1 103 ? 0.889 -9.654 -6.602 1.00 98.44 103 GLN A C 1
ATOM 785 O O . GLN A 1 103 ? 0.453 -10.160 -5.566 1.00 98.44 103 GLN A O 1
ATOM 790 N N . GLY A 1 104 ? 1.997 -8.906 -6.614 1.00 98.44 104 GLY A N 1
ATOM 791 C CA . GLY A 1 104 ? 2.750 -8.592 -5.399 1.00 98.44 104 GLY 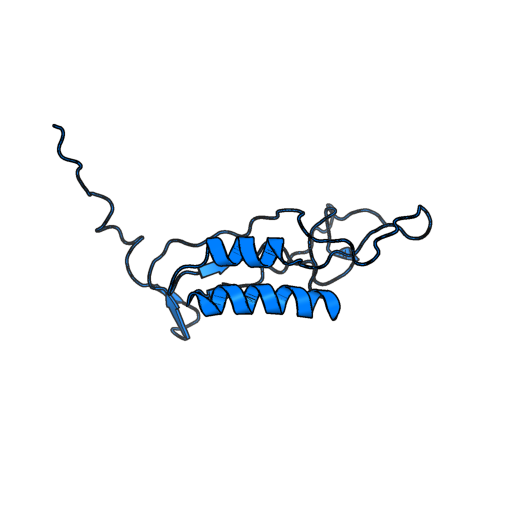A CA 1
ATOM 792 C C . GLY A 1 104 ? 1.919 -7.802 -4.383 1.00 98.44 104 GLY A C 1
ATOM 793 O O . GLY A 1 104 ? 1.858 -8.166 -3.209 1.00 98.44 104 GLY A O 1
ATOM 794 N N . TRP A 1 105 ? 1.208 -6.763 -4.829 1.00 98.75 105 TRP A N 1
ATOM 795 C CA . TRP A 1 105 ? 0.354 -5.954 -3.956 1.00 98.75 105 TRP A CA 1
ATOM 796 C C . TRP A 1 105 ? -0.847 -6.729 -3.423 1.00 98.75 105 TRP A C 1
ATOM 798 O O . TRP A 1 105 ? -1.246 -6.511 -2.281 1.00 98.75 105 TRP A O 1
ATOM 808 N N . LYS A 1 106 ? -1.383 -7.688 -4.185 1.00 98.75 106 LYS A N 1
ATOM 809 C CA . LYS A 1 106 ? -2.440 -8.572 -3.693 1.00 98.75 106 LYS A CA 1
ATOM 810 C C . LYS A 1 106 ? -1.992 -9.356 -2.456 1.00 98.75 106 LYS A C 1
ATOM 812 O O . LYS A 1 106 ? -2.739 -9.393 -1.485 1.00 98.75 106 LYS A O 1
ATOM 817 N N . LYS A 1 107 ? -0.763 -9.891 -2.435 1.00 98.81 107 LYS A N 1
ATOM 818 C CA . LYS A 1 107 ? -0.206 -10.555 -1.238 1.00 98.81 107 LYS A CA 1
ATOM 819 C C . LYS A 1 107 ? -0.142 -9.613 -0.032 1.00 98.81 107 LYS A C 1
ATOM 821 O O . LYS A 1 107 ? -0.468 -10.017 1.080 1.00 98.81 107 LYS A O 1
ATOM 826 N N . VAL A 1 108 ? 0.265 -8.360 -0.253 1.00 98.88 108 VAL A N 1
ATOM 827 C CA . VAL A 1 108 ? 0.323 -7.329 0.797 1.00 98.88 108 VAL A CA 1
ATOM 828 C C . VAL A 1 108 ? -1.068 -7.055 1.369 1.00 98.88 108 VAL A C 1
ATOM 830 O O . VAL A 1 108 ? -1.252 -7.079 2.584 1.00 98.88 108 VAL A O 1
ATOM 833 N N . VAL A 1 109 ? -2.049 -6.819 0.496 1.00 98.88 109 VAL A N 1
ATOM 834 C CA . VAL A 1 109 ? -3.439 -6.546 0.884 1.00 98.88 109 VAL A CA 1
ATOM 835 C C . VAL A 1 109 ? -4.036 -7.734 1.636 1.00 98.88 109 VAL A C 1
ATOM 837 O O . VAL A 1 109 ? -4.602 -7.548 2.711 1.00 98.88 109 VAL A O 1
ATOM 840 N N . ASP A 1 110 ? -3.851 -8.953 1.124 1.00 98.88 110 ASP A N 1
ATOM 841 C CA . ASP A 1 110 ? -4.337 -10.178 1.762 1.00 98.88 110 ASP A CA 1
ATOM 842 C C . ASP A 1 110 ? -3.723 -10.346 3.171 1.00 98.88 110 ASP A C 1
ATOM 844 O O . ASP A 1 110 ? -4.436 -10.674 4.121 1.00 98.88 110 ASP A O 1
ATOM 848 N N . ALA A 1 111 ? -2.432 -10.037 3.350 1.00 98.88 111 ALA A N 1
ATOM 849 C CA . ALA A 1 111 ? -1.759 -10.116 4.647 1.00 98.88 111 ALA A CA 1
ATOM 850 C C . ALA A 1 111 ? -2.263 -9.075 5.668 1.00 98.88 111 ALA A C 1
ATOM 852 O O . ALA A 1 111 ? -2.370 -9.387 6.856 1.00 98.88 111 ALA A O 1
ATOM 853 N N . VAL A 1 112 ? -2.607 -7.860 5.224 1.00 98.94 112 VAL A N 1
ATOM 854 C CA . VAL A 1 112 ? -3.231 -6.836 6.084 1.00 98.94 112 VAL A CA 1
ATOM 855 C C . VAL A 1 112 ? -4.661 -7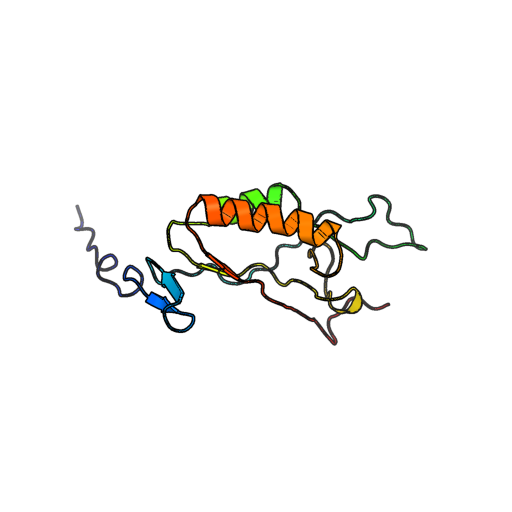.233 6.458 1.00 98.94 112 VAL A C 1
ATOM 857 O O . VAL A 1 112 ? -5.027 -7.181 7.635 1.00 98.94 112 VAL A O 1
ATOM 860 N N . HIS A 1 113 ? -5.457 -7.692 5.489 1.00 98.88 113 HIS A N 1
ATOM 861 C CA . HIS A 1 113 ? -6.835 -8.125 5.728 1.00 98.88 113 HIS A CA 1
ATOM 862 C C . HIS A 1 113 ? -6.914 -9.349 6.649 1.00 98.88 113 HIS A C 1
ATOM 864 O O . HIS A 1 113 ? -7.812 -9.424 7.485 1.00 98.88 113 HIS A O 1
ATOM 870 N N . ALA A 1 114 ? -5.950 -10.272 6.578 1.00 98.75 114 ALA A N 1
ATOM 871 C CA . ALA A 1 114 ? -5.867 -11.414 7.491 1.00 98.75 114 ALA A CA 1
ATOM 872 C C . ALA A 1 114 ? -5.699 -11.005 8.971 1.00 98.75 114 ALA A C 1
ATOM 874 O O . ALA A 1 114 ? -6.020 -11.785 9.866 1.00 98.75 114 ALA A O 1
ATOM 875 N N . LYS A 1 115 ? -5.218 -9.784 9.243 1.00 98.75 115 LYS A N 1
ATOM 876 C CA . LYS A 1 115 ? -5.121 -9.192 10.590 1.00 98.75 115 LYS A CA 1
ATOM 877 C C . LYS A 1 115 ? -6.352 -8.361 10.976 1.00 98.75 115 LYS A C 1
ATOM 879 O O . LYS A 1 115 ? -6.369 -7.797 12.064 1.00 98.75 115 LYS A O 1
ATOM 884 N N . GLY A 1 116 ? -7.354 -8.261 10.100 1.00 98.50 116 GLY A N 1
ATOM 885 C CA . GLY A 1 116 ? -8.523 -7.394 10.273 1.00 98.50 116 GLY A CA 1
ATOM 886 C C . GLY A 1 116 ? -8.238 -5.908 10.028 1.00 98.50 116 GLY A C 1
ATOM 887 O O . GLY A 1 116 ? -9.079 -5.072 10.350 1.00 98.50 116 GLY A O 1
ATOM 888 N N . GLY A 1 117 ? -7.060 -5.566 9.499 1.00 98.62 117 GLY A N 1
ATOM 889 C CA . GLY A 1 117 ? -6.702 -4.190 9.166 1.00 98.62 117 GLY A CA 1
ATOM 890 C C . GLY A 1 117 ? -7.254 -3.762 7.808 1.00 98.62 117 GLY A C 1
ATOM 891 O O . GLY A 1 117 ? -7.592 -4.591 6.968 1.00 98.62 117 GLY A O 1
ATOM 892 N N . TYR A 1 118 ? -7.288 -2.455 7.576 1.00 98.81 118 TYR A N 1
ATOM 893 C CA . TYR A 1 118 ? -7.593 -1.833 6.290 1.00 98.81 118 TYR A CA 1
ATOM 894 C C . TYR A 1 118 ? -6.317 -1.262 5.668 1.00 98.81 118 TYR A C 1
ATOM 896 O O . TYR A 1 118 ? -5.418 -0.810 6.383 1.00 98.81 118 TYR A O 1
ATOM 904 N N . ILE A 1 119 ? -6.249 -1.220 4.337 1.00 98.81 119 ILE A N 1
ATOM 905 C CA . ILE A 1 119 ? -5.133 -0.598 3.617 1.00 98.81 119 ILE A CA 1
ATOM 906 C C . ILE A 1 119 ? -5.610 0.250 2.441 1.00 98.81 119 ILE A C 1
ATOM 908 O O . ILE A 1 119 ? -6.439 -0.187 1.646 1.00 98.81 119 ILE A O 1
ATOM 912 N N . TYR A 1 120 ? -5.061 1.460 2.320 1.00 98.75 120 TYR A N 1
ATOM 913 C CA . TYR A 1 120 ? -5.230 2.347 1.168 1.00 98.75 120 TYR A CA 1
ATOM 914 C C . TYR A 1 120 ? -3.931 2.472 0.367 1.00 98.75 120 TYR A C 1
ATOM 916 O O . TYR A 1 120 ? -2.839 2.510 0.934 1.00 98.75 120 TYR A O 1
ATOM 924 N N . ALA A 1 121 ? -4.074 2.589 -0.955 1.00 98.50 121 ALA A N 1
ATOM 925 C CA . ALA A 1 121 ? -2.983 2.842 -1.887 1.00 98.50 121 ALA A CA 1
ATOM 926 C C . ALA A 1 121 ? -2.709 4.352 -2.013 1.00 98.50 121 ALA A C 1
ATOM 928 O O . ALA A 1 121 ? -3.591 5.110 -2.423 1.00 98.50 121 ALA A O 1
ATOM 929 N N . GLN A 1 122 ? -1.488 4.797 -1.708 1.00 98.62 122 GLN A N 1
ATOM 930 C CA . GLN A 1 122 ? -1.044 6.154 -2.035 1.00 98.62 122 GLN A CA 1
ATOM 931 C C . GLN A 1 122 ? -0.591 6.211 -3.500 1.00 98.62 122 GLN A C 1
ATOM 933 O O . GLN A 1 122 ? 0.559 5.909 -3.806 1.00 98.62 122 GLN A O 1
ATOM 938 N N . LEU A 1 123 ? -1.468 6.624 -4.417 1.00 98.25 123 LEU A N 1
ATOM 939 C CA . LEU A 1 123 ? -1.053 6.885 -5.800 1.00 98.25 123 LEU A CA 1
ATOM 940 C C . LEU A 1 123 ? -0.118 8.097 -5.846 1.00 98.25 123 LEU A C 1
ATOM 942 O O . LEU A 1 123 ? -0.441 9.160 -5.312 1.00 98.25 123 LEU A O 1
ATOM 946 N N . TRP A 1 124 ? 1.046 7.930 -6.472 1.00 97.06 124 TRP A N 1
ATOM 947 C CA . TRP A 1 124 ? 2.124 8.913 -6.406 1.00 97.06 124 TRP A CA 1
ATOM 948 C C . TRP A 1 124 ? 2.810 9.111 -7.760 1.00 97.06 124 TRP A C 1
ATOM 950 O O . TRP A 1 124 ? 3.177 8.150 -8.422 1.00 97.06 124 TRP A O 1
AT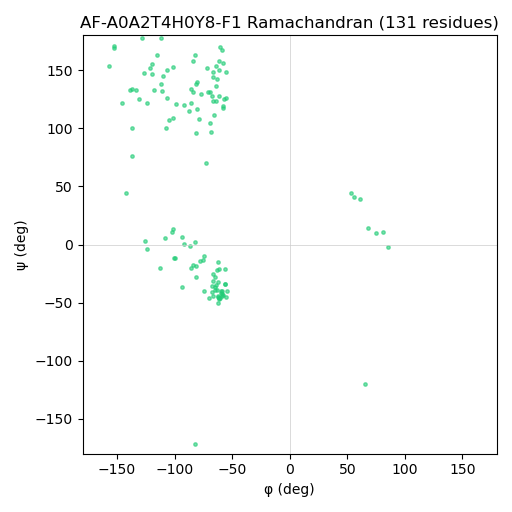OM 960 N N . HIS A 1 125 ? 3.013 10.367 -8.160 1.00 97.00 125 HIS A N 1
ATOM 961 C CA . HIS A 1 125 ? 3.826 10.742 -9.317 1.00 97.00 125 HIS A CA 1
ATOM 962 C C . HIS A 1 125 ? 4.806 11.842 -8.892 1.00 97.00 125 HIS A C 1
ATOM 964 O O . HIS A 1 125 ? 4.381 12.874 -8.367 1.00 97.00 125 HIS A O 1
ATOM 970 N N . SER A 1 126 ? 6.108 11.650 -9.114 1.00 95.38 126 SER A N 1
ATOM 971 C CA . SER A 1 126 ? 7.143 12.546 -8.552 1.00 95.38 126 SER A CA 1
ATOM 972 C C . SER A 1 126 ? 7.386 13.807 -9.391 1.00 95.38 126 SER A C 1
ATOM 974 O O . SER A 1 126 ? 7.931 14.798 -8.899 1.00 95.38 126 SER A O 1
ATOM 976 N N . GLY A 1 127 ? 6.960 13.804 -10.657 1.00 95.44 127 GLY A N 1
ATOM 977 C CA . GLY A 1 127 ? 7.007 14.972 -11.537 1.00 95.44 127 GLY A CA 1
ATOM 978 C C . GLY A 1 127 ? 8.447 15.389 -11.821 1.00 95.44 127 GLY A C 1
ATOM 979 O O . GLY A 1 127 ? 9.241 14.602 -12.320 1.00 95.44 127 GLY A O 1
ATOM 980 N N . ARG A 1 128 ? 8.829 16.620 -11.469 1.00 94.62 128 ARG A N 1
ATOM 981 C CA . ARG A 1 128 ? 10.210 17.100 -11.684 1.00 94.62 128 ARG A CA 1
ATOM 982 C C . ARG A 1 128 ? 11.284 16.316 -10.915 1.00 94.62 128 ARG A C 1
ATOM 984 O O . ARG A 1 128 ? 12.461 16.503 -11.186 1.00 94.62 128 ARG A O 1
ATOM 991 N N . ALA A 1 129 ? 10.886 15.516 -9.925 1.00 92.81 129 ALA A N 1
ATOM 992 C CA . ALA A 1 129 ? 11.784 14.659 -9.154 1.00 92.81 129 ALA A CA 1
ATOM 993 C C . ALA A 1 129 ? 11.879 13.229 -9.718 1.00 92.81 129 ALA A C 1
ATOM 995 O O . ALA A 1 129 ? 12.464 12.365 -9.074 1.00 92.81 129 ALA A O 1
ATOM 996 N N . ASN A 1 130 ? 11.268 12.963 -10.877 1.00 89.31 130 ASN A N 1
ATOM 997 C CA . ASN A 1 130 ? 11.350 11.665 -11.534 1.00 89.31 130 ASN A CA 1
ATOM 998 C C . ASN A 1 130 ? 12.788 11.344 -11.958 1.00 89.31 130 ASN A C 1
ATOM 1000 O O . ASN A 1 130 ? 13.583 12.244 -12.241 1.00 89.31 130 ASN A O 1
ATOM 1004 N N . ILE A 1 131 ? 13.095 10.050 -12.056 1.00 82.38 131 ILE A N 1
ATOM 1005 C CA . ILE A 1 131 ? 14.345 9.595 -12.670 1.00 82.38 131 ILE A CA 1
ATOM 1006 C C . ILE A 1 131 ? 14.310 10.006 -14.154 1.00 82.38 131 ILE A C 1
ATOM 1008 O O . ILE A 1 131 ? 13.346 9.639 -14.836 1.00 82.38 131 ILE A O 1
ATOM 1012 N N . PRO A 1 132 ? 15.306 10.765 -14.657 1.00 79.56 132 PRO A N 1
ATOM 1013 C CA . PRO A 1 132 ? 15.368 11.138 -16.065 1.00 79.56 132 PRO A CA 1
ATOM 1014 C C . PRO A 1 132 ? 15.322 9.912 -16.977 1.00 79.56 132 PRO A C 1
ATOM 1016 O O . PRO A 1 132 ? 15.794 8.835 -16.605 1.00 79.56 132 PRO A O 1
ATOM 1019 N N . ASN A 1 133 ? 14.733 10.100 -18.156 1.00 68.38 133 ASN A N 1
ATOM 1020 C CA . ASN A 1 133 ? 14.789 9.106 -19.223 1.00 68.38 133 ASN A CA 1
ATOM 1021 C C . ASN A 1 133 ? 16.190 9.022 -19.822 1.00 68.38 133 ASN A C 1
ATOM 1023 O O . ASN A 1 133 ? 16.836 10.090 -19.933 1.00 68.38 133 ASN A O 1
#

Organism: Fusarium culmorum (NCBI:txid5516)

InterPro domains:
  IPR001155 NADH:flavin oxidoreductase/NADH oxidase, N-terminal [PF00724] (12-129)
  IPR013785 Aldolase-type TIM barrel [G3DSA:3.20.20.70] (6-133)
  IPR045247 Oxidoreductase Oye-like [PTHR22893] (11-130)

Nearest PDB structures (foldseek):
  3hgs-assembly2_B  TM=9.759E-01  e=2.524E-11  Solanum lycopersicum
  2g5w-assembly2_B  TM=9.577E-01  e=2.876E-11  Arabidopsis thaliana
  8aum-assembly2_B  TM=9.767E-01  e=5.519E-11  Solanum lycopersicum
  8aul-assembly1_A  TM=9.758E-01  e=7.645E-11  Solanum lycopersicum
  1ics-assembly1_A  TM=9.483E-01  e=2.638E-10  Solanum lycopersicum

Solvent-accessible surface area (backbone atoms only — not comparable to full-atom values): 7361 Å² total; per-residue (Å²): 135,81,81,82,76,76,76,61,74,83,33,72,54,63,35,66,46,70,39,83,91,67,76,41,70,24,49,30,62,62,63,46,68,63,56,78,74,50,75,23,43,53,73,54,89,70,64,41,95,92,51,60,73,73,48,22,21,45,42,71,67,55,20,49,57,46,30,77,69,36,37,63,24,23,45,35,35,38,37,53,24,16,66,44,76,76,20,37,48,61,80,27,46,27,38,61,68,47,72,67,18,48,55,26,46,47,51,29,51,52,39,19,46,75,40,47,16,46,78,45,83,36,79,35,66,45,62,94,54,26,62,80,130

Secondary structure (DSSP, 8-state):
-------STTSGGGS-EEEGGGTEEES-S-EE-------PEESSS---SSS----EE--HHHHHHHHTT--TT-EEEEEEE-SSGGG--STT---SSSHHHHHHHHHHHHHHHTTT-EEEEEE---GGGSPP-

Sequence (133 aa):
MGAIFDVGSNSKLFTPLDIANGKIHLKHRIIHAPLTRNRGTPLNPESTPENPNRVWIPNDLIAEYYSQRATDGGLIISEGLPPSLEGNGMPGVPGIFLPEQIQGWKKVVDAVHAKGGYIYAQLWHSGRANIPN

Radius of gyration: 18.15 Å; Cα contacts (8 Å, |Δi|>4): 258; chains: 1; bounding box: 43×28×66 Å

pLDDT: mean 93.7, std 10.27, range [41.69, 98.94]

Foldseek 3Di:
DDPPPCPPCPDQQQPWDADPPNPAIARGNDEADADFDLQFDFPDVDADPVRHGQAGAADVVLLVVLLVVAAARYEYEYHEAECDSQQDLDHSGHHDPDPRNVVNVVSSQVSNVVNNYYYDYHHGGPVVSTDDD

Mean predicted aligned error: 4.59 Å